Protein AF-A0A524NWP4-F1 (afdb_monomer)

Sequence (71 aa):
MRGFLRQAWGEGWALVGDAGYRTDPITAHGITNALRDAELLVRAIIHSRSLVGYQTERDDLSLEFFEVPDL

Nearest PDB structures (foldseek):
  6sw2-assembly1_A  TM=8.128E-01  e=5.967E-02  Pseudomonas aeruginosa PAO1
  6sw1-assembly1_A  TM=8.301E-01  e=1.636E-01  Pseudomonas aeruginosa PAO1
  8gqr-assembly1_A  TM=7.144E-01  e=7.181E-01  Duganella sp. ZLP-XI
  8fox-assembly1_A  TM=6.844E-01  e=5.488E-01  uncultured bacterium
  2wet-assembly1_A  TM=6.798E-01  e=1.505E+00  Streptomyces rugosporus

Mean predicted aligned error: 5.71 Å

pLDDT: mean 84.02, std 14.8, range [45.91, 97.0]

Radius of gyration: 12.27 Å; Cα contacts (8 Å, |Δi|>4): 63; chains: 1; bounding box: 23×17×38 Å

Secondary structure (DSSP, 8-state):
----PPP-EETTEE--GGGT----GGG--HHHHHHHHHHHHHHHHHHTS-HHHHHHHHHHHHHHHHSS---

Structure (mmCIF, N/CA/C/O backbone):
data_AF-A0A524NWP4-F1
#
_entry.id   AF-A0A524NWP4-F1
#
loop_
_atom_site.group_PDB
_atom_site.id
_atom_site.type_symbol
_atom_site.label_atom_id
_atom_site.label_alt_id
_atom_site.label_comp_id
_atom_site.label_asym_id
_atom_site.label_entity_id
_atom_site.label_seq_id
_atom_site.pdbx_PDB_ins_code
_atom_site.Cartn_x
_atom_site.Cartn_y
_atom_site.Cartn_z
_atom_site.occupancy
_atom_site.B_iso_or_equiv
_atom_site.auth_seq_id
_atom_site.auth_comp_id
_atom_site.auth_asym_id
_atom_site.auth_atom_id
_atom_site.pdbx_PDB_model_num
ATOM 1 N N . MET A 1 1 ? 1.394 -4.943 -20.276 1.00 47.56 1 MET A N 1
ATOM 2 C CA . MET A 1 1 ? 0.599 -5.956 -19.525 1.00 47.56 1 MET A CA 1
ATOM 3 C C . MET A 1 1 ? -0.294 -5.189 -18.555 1.00 47.56 1 MET A C 1
ATOM 5 O O . MET A 1 1 ? 0.242 -4.306 -17.905 1.00 47.56 1 MET A O 1
ATOM 9 N N . ARG A 1 2 ? -1.614 -5.430 -18.457 1.00 54.53 2 ARG A N 1
ATOM 10 C CA . ARG A 1 2 ? -2.420 -4.739 -17.424 1.00 54.53 2 ARG A CA 1
ATOM 11 C C . ARG A 1 2 ? -1.891 -5.154 -16.047 1.00 54.53 2 ARG A C 1
ATOM 13 O O . ARG A 1 2 ? -1.858 -6.352 -15.764 1.00 54.53 2 ARG A O 1
ATOM 20 N N . GLY A 1 3 ? -1.429 -4.196 -15.246 1.00 65.44 3 GLY A N 1
ATOM 21 C CA . GLY A 1 3 ? -0.986 -4.455 -13.878 1.00 65.44 3 GLY A CA 1
ATOM 22 C C . GLY A 1 3 ? -2.103 -5.101 -13.061 1.00 65.44 3 GLY A C 1
ATOM 23 O O . GLY A 1 3 ? -3.274 -4.765 -13.229 1.00 65.44 3 GLY A O 1
ATOM 24 N N . PHE A 1 4 ? -1.757 -6.061 -12.204 1.00 80.88 4 PHE A N 1
ATOM 25 C CA . PHE A 1 4 ? -2.693 -6.664 -11.256 1.00 80.88 4 PHE A CA 1
ATOM 26 C C . PHE A 1 4 ? -2.310 -6.233 -9.842 1.00 80.88 4 PHE A C 1
ATOM 28 O O . PHE A 1 4 ? -1.215 -6.554 -9.375 1.00 80.88 4 PHE A O 1
ATOM 35 N N . LEU A 1 5 ? -3.222 -5.527 -9.175 1.00 89.50 5 LEU A N 1
ATOM 36 C CA . LEU A 1 5 ? -3.083 -5.108 -7.784 1.00 89.50 5 LEU A CA 1
ATOM 37 C C . LEU A 1 5 ? -3.844 -6.084 -6.880 1.00 89.50 5 LEU A C 1
ATOM 39 O O . LEU A 1 5 ? -5.028 -6.352 -7.090 1.00 89.50 5 LEU A O 1
ATOM 43 N N . ARG A 1 6 ? -3.170 -6.634 -5.867 1.00 93.25 6 ARG A N 1
ATOM 44 C CA . ARG A 1 6 ? -3.804 -7.476 -4.838 1.00 93.25 6 ARG A CA 1
ATOM 45 C C . ARG A 1 6 ? -4.498 -6.605 -3.798 1.00 93.25 6 ARG A C 1
ATOM 47 O O . ARG A 1 6 ? -4.020 -5.512 -3.510 1.00 93.25 6 ARG A O 1
ATOM 54 N N . GLN A 1 7 ? -5.539 -7.128 -3.148 1.00 95.44 7 GLN A N 1
ATOM 55 C CA . GLN A 1 7 ? -6.067 -6.530 -1.915 1.00 95.44 7 GLN A CA 1
ATOM 56 C C . GLN A 1 7 ? -4.917 -6.260 -0.932 1.00 95.44 7 GLN A C 1
ATOM 58 O O . GLN A 1 7 ? -4.128 -7.160 -0.644 1.00 95.44 7 GLN A O 1
ATOM 63 N N . ALA A 1 8 ? -4.799 -5.020 -0.456 1.00 96.19 8 ALA A N 1
ATOM 64 C CA . ALA A 1 8 ? -3.602 -4.547 0.236 1.00 96.19 8 ALA A CA 1
ATOM 65 C C . ALA A 1 8 ? -3.543 -4.947 1.711 1.00 96.19 8 ALA A C 1
ATOM 67 O O . ALA A 1 8 ? -2.484 -4.841 2.319 1.00 96.19 8 ALA A O 1
ATOM 68 N N . TRP A 1 9 ? -4.657 -5.366 2.307 1.00 97.00 9 TRP A N 1
ATOM 69 C CA . TRP A 1 9 ? -4.740 -5.615 3.743 1.00 97.00 9 TRP A CA 1
ATOM 70 C C . TRP A 1 9 ? -5.862 -6.583 4.116 1.00 97.00 9 TRP A C 1
ATOM 72 O O . TRP A 1 9 ? -6.772 -6.859 3.332 1.00 97.00 9 TRP A O 1
ATOM 82 N N . GLY A 1 10 ? -5.794 -7.071 5.349 1.00 95.69 10 GLY A N 1
ATOM 83 C CA . GLY A 1 10 ? -6.841 -7.820 6.029 1.00 95.69 10 GLY A CA 1
ATOM 84 C C . GLY A 1 10 ? -6.665 -7.701 7.540 1.00 95.69 10 GLY A C 1
ATOM 85 O O . GLY A 1 10 ? -5.889 -6.877 8.025 1.00 95.69 10 GLY A O 1
ATOM 86 N N . GLU A 1 11 ? -7.395 -8.505 8.307 1.00 93.94 11 GLU A N 1
ATOM 87 C CA . GLU A 1 11 ? -7.281 -8.467 9.764 1.00 93.94 11 GLU A CA 1
ATOM 88 C C . GLU A 1 11 ? -5.861 -8.859 10.210 1.00 93.94 11 GLU A C 1
ATOM 90 O O . GLU A 1 11 ? -5.412 -9.984 9.994 1.00 93.94 11 GLU A O 1
ATOM 95 N N . GLY A 1 12 ? -5.139 -7.905 10.804 1.00 93.06 12 GLY A N 1
ATOM 96 C CA . GLY A 1 12 ? -3.793 -8.114 11.342 1.00 93.06 12 GLY A CA 1
ATOM 97 C C . GLY A 1 12 ? -2.653 -8.143 10.316 1.00 93.06 12 GLY A C 1
ATOM 98 O O . GLY A 1 12 ? -1.516 -8.392 10.713 1.00 93.06 12 GLY A O 1
ATOM 99 N N . TRP A 1 13 ? -2.903 -7.880 9.028 1.00 95.44 13 TRP A N 1
ATOM 100 C CA . TRP A 1 13 ? -1.854 -7.889 8.000 1.00 95.44 13 TRP A CA 1
ATOM 101 C C . TRP A 1 13 ? -2.048 -6.829 6.912 1.00 95.44 13 TRP A C 1
ATOM 103 O O . TRP A 1 13 ? -3.161 -6.389 6.624 1.00 95.44 13 TRP A O 1
ATOM 113 N N . ALA A 1 14 ? -0.939 -6.462 6.268 1.00 96.88 14 ALA A N 1
ATOM 114 C CA . ALA A 1 14 ? -0.897 -5.614 5.081 1.00 96.88 14 ALA A CA 1
ATOM 115 C C . ALA A 1 14 ? 0.227 -6.066 4.128 1.00 96.88 14 ALA A C 1
ATOM 117 O O . ALA A 1 14 ? 1.233 -6.620 4.571 1.00 96.88 14 ALA A O 1
ATOM 118 N N . LEU A 1 15 ? 0.047 -5.843 2.825 1.00 96.81 15 LEU A N 1
ATOM 119 C CA . LEU A 1 15 ? 1.023 -6.107 1.765 1.00 96.81 15 LEU A CA 1
ATOM 120 C C . LEU A 1 15 ? 1.652 -4.793 1.316 1.00 96.81 15 LEU A C 1
ATOM 122 O O . LEU A 1 15 ? 0.926 -3.884 0.932 1.00 96.81 15 LEU A O 1
ATOM 126 N N . VAL A 1 16 ? 2.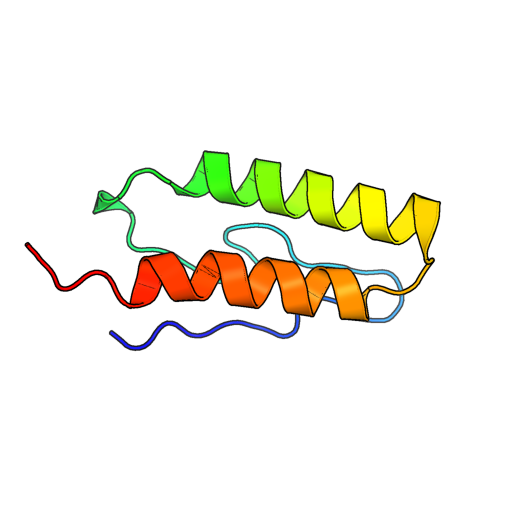980 -4.743 1.272 1.00 94.81 16 VAL A N 1
ATOM 127 C CA . VAL A 1 16 ? 3.761 -3.584 0.814 1.00 94.81 16 VAL A CA 1
ATOM 128 C C . VAL A 1 16 ? 4.655 -3.970 -0.364 1.00 94.81 16 VAL A C 1
ATOM 130 O O . VAL A 1 16 ? 5.161 -5.097 -0.410 1.00 94.81 16 VAL A O 1
ATOM 133 N N . GLY A 1 17 ? 4.859 -3.044 -1.306 1.00 91.69 17 GLY A N 1
ATOM 134 C CA . GLY A 1 17 ? 5.742 -3.238 -2.457 1.00 91.69 17 GLY A CA 1
ATOM 135 C C . GLY A 1 17 ? 5.385 -4.485 -3.270 1.00 91.69 17 GLY A C 1
ATOM 136 O O . GLY A 1 17 ? 4.209 -4.775 -3.502 1.00 91.69 17 GLY A O 1
ATOM 137 N N . ASP A 1 18 ? 6.405 -5.269 -3.631 1.00 89.56 18 ASP A N 1
ATOM 138 C CA . ASP A 1 18 ? 6.288 -6.445 -4.508 1.00 89.56 18 ASP A CA 1
ATOM 139 C C . ASP A 1 18 ? 5.302 -7.522 -4.018 1.00 89.56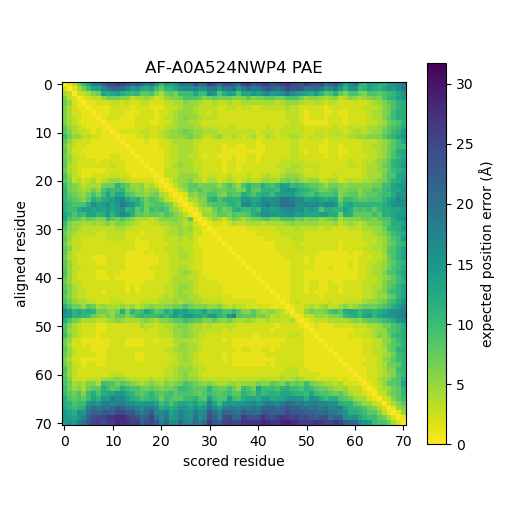 18 ASP A C 1
ATOM 141 O O . ASP A 1 18 ? 4.822 -8.344 -4.804 1.00 89.56 18 ASP A O 1
ATOM 145 N N . ALA A 1 19 ? 4.961 -7.521 -2.725 1.00 91.75 19 ALA A N 1
ATOM 146 C CA . ALA A 1 19 ? 3.942 -8.412 -2.181 1.00 91.75 19 ALA A CA 1
ATOM 147 C C . ALA A 1 19 ? 2.522 -8.044 -2.655 1.00 91.75 19 ALA A C 1
ATOM 149 O O . ALA A 1 19 ? 1.669 -8.925 -2.772 1.00 91.75 19 ALA A O 1
ATOM 150 N N . GLY A 1 20 ? 2.259 -6.760 -2.922 1.00 90.50 20 GLY A N 1
ATOM 151 C CA . GLY A 1 20 ? 0.961 -6.238 -3.356 1.00 90.50 20 GLY A CA 1
ATOM 152 C C . GLY A 1 20 ? 0.791 -6.210 -4.875 1.00 90.50 20 GLY A C 1
ATOM 153 O O . GLY A 1 20 ? -0.305 -6.467 -5.376 1.00 90.50 20 GLY A O 1
ATOM 154 N N . TYR A 1 21 ? 1.867 -5.928 -5.603 1.00 85.25 21 TYR A N 1
ATOM 155 C CA . TYR A 1 21 ? 1.904 -5.854 -7.062 1.00 85.25 21 TYR A CA 1
ATOM 156 C C . TYR A 1 21 ? 3.355 -5.905 -7.527 1.00 85.25 21 TYR A C 1
ATOM 158 O O . TYR A 1 21 ? 4.240 -5.441 -6.824 1.00 85.25 21 TYR A O 1
ATOM 166 N N . ARG A 1 22 ? 3.610 -6.447 -8.719 1.00 74.56 22 ARG A N 1
ATOM 167 C CA . ARG A 1 22 ? 4.959 -6.468 -9.295 1.00 74.56 22 ARG A CA 1
ATOM 168 C C . ARG A 1 22 ? 5.021 -5.509 -10.473 1.00 74.56 22 ARG A C 1
ATOM 170 O O . ARG A 1 22 ? 4.303 -5.708 -11.453 1.00 74.56 22 ARG A O 1
ATOM 177 N N . THR A 1 23 ? 5.873 -4.497 -10.376 1.00 68.25 23 THR A N 1
ATOM 178 C CA . THR A 1 23 ? 6.217 -3.611 -11.495 1.00 68.25 23 THR A CA 1
ATOM 179 C C . THR A 1 23 ? 7.271 -4.263 -12.392 1.00 68.25 23 THR A C 1
ATOM 181 O O . THR A 1 23 ? 7.955 -5.199 -11.970 1.00 68.25 23 THR A O 1
ATOM 184 N N . ASP A 1 24 ? 7.402 -3.799 -13.637 1.00 67.19 24 ASP A N 1
ATOM 185 C CA . ASP A 1 24 ? 8.454 -4.291 -14.531 1.00 67.19 24 ASP A CA 1
ATOM 186 C C . ASP A 1 24 ? 9.842 -3.979 -13.925 1.00 67.19 24 ASP A C 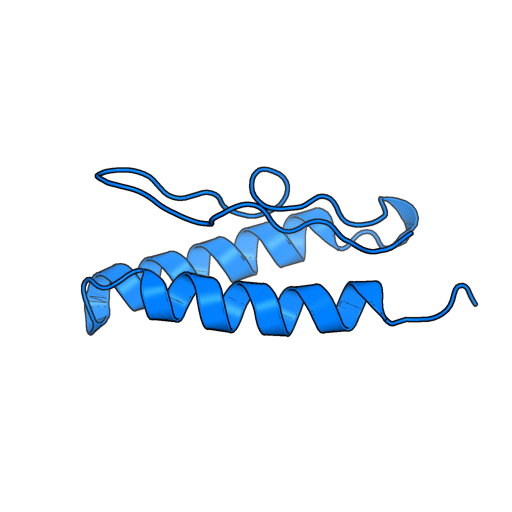1
ATOM 188 O O . ASP A 1 24 ? 10.112 -2.813 -13.605 1.00 67.19 24 ASP A O 1
ATOM 192 N N . PRO A 1 25 ? 10.721 -4.985 -13.728 1.00 60.44 25 PRO A N 1
ATOM 193 C CA . PRO A 1 25 ? 12.038 -4.786 -13.127 1.00 60.44 25 PRO A CA 1
ATOM 194 C C . PRO A 1 25 ? 12.943 -3.837 -13.927 1.00 60.44 25 PRO A C 1
ATOM 196 O O . PRO A 1 25 ? 13.867 -3.271 -13.344 1.00 60.44 25 PRO A O 1
ATOM 199 N N . ILE A 1 26 ? 12.669 -3.610 -15.217 1.00 63.81 26 ILE A N 1
ATOM 200 C CA . ILE A 1 26 ? 13.402 -2.660 -16.067 1.00 63.81 26 ILE A CA 1
ATOM 201 C C . ILE A 1 26 ? 13.287 -1.228 -15.524 1.00 63.81 26 ILE A C 1
ATOM 203 O O . ILE A 1 26 ? 14.225 -0.444 -15.645 1.00 63.81 26 ILE A O 1
ATOM 207 N N . THR A 1 27 ? 12.179 -0.896 -14.856 1.00 65.88 27 THR A N 1
ATOM 208 C CA . THR A 1 27 ? 11.932 0.455 -14.322 1.00 65.88 27 THR A CA 1
ATOM 209 C C . THR A 1 27 ? 12.722 0.775 -13.044 1.00 65.88 27 THR A C 1
ATOM 211 O O . THR A 1 27 ? 12.749 1.923 -12.614 1.00 65.88 27 THR A O 1
ATOM 214 N N . ALA A 1 28 ? 13.369 -0.219 -12.414 1.00 71.00 28 ALA A N 1
ATOM 215 C CA . ALA A 1 28 ? 14.149 -0.082 -11.174 1.00 71.00 28 ALA A CA 1
ATOM 216 C C . ALA A 1 28 ? 13.414 0.569 -9.973 1.00 71.00 28 ALA A C 1
ATOM 218 O O . ALA A 1 28 ? 14.048 0.948 -8.987 1.00 71.00 28 ALA A O 1
ATOM 219 N N . HIS A 1 29 ? 12.079 0.656 -9.994 1.00 79.19 29 HIS A N 1
ATOM 220 C CA . HIS A 1 29 ? 11.294 1.344 -8.957 1.00 79.19 29 HIS A CA 1
ATOM 221 C C . HIS A 1 29 ? 10.898 0.481 -7.747 1.00 79.19 29 HIS A C 1
ATOM 223 O O . HIS A 1 29 ? 10.291 0.999 -6.811 1.00 79.19 29 HIS A O 1
ATOM 229 N N . GLY A 1 30 ? 11.260 -0.807 -7.707 1.00 82.81 30 GLY A N 1
ATOM 230 C CA . GLY A 1 30 ? 10.791 -1.740 -6.668 1.00 82.81 30 GLY A CA 1
ATOM 231 C C . GLY A 1 30 ? 11.075 -1.281 -5.228 1.00 82.81 30 GLY A C 1
ATOM 232 O O . GLY A 1 30 ? 10.179 -1.286 -4.386 1.00 82.81 30 GLY A O 1
ATOM 233 N N . ILE A 1 31 ? 12.295 -0.800 -4.948 1.00 88.50 31 ILE A N 1
ATOM 234 C CA . ILE A 1 31 ? 12.664 -0.303 -3.607 1.00 88.50 31 ILE A CA 1
ATOM 235 C C . ILE A 1 31 ? 11.908 0.987 -3.265 1.00 88.50 31 ILE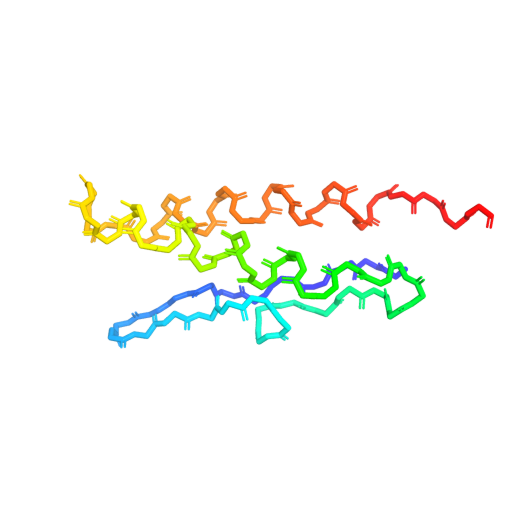 A C 1
ATOM 237 O O . ILE A 1 31 ? 11.387 1.115 -2.158 1.00 88.50 31 ILE A O 1
ATOM 241 N N . THR A 1 32 ? 11.821 1.935 -4.201 1.00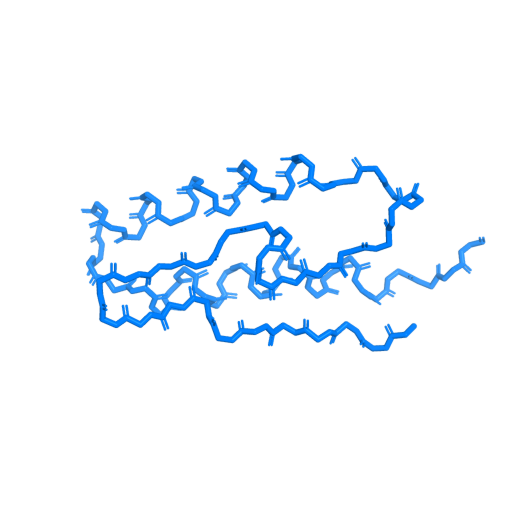 89.00 32 THR A N 1
ATOM 242 C CA . THR A 1 32 ? 11.099 3.200 -3.998 1.00 89.00 32 THR A CA 1
ATOM 243 C C . THR A 1 32 ? 9.623 2.952 -3.698 1.00 89.00 32 THR A C 1
ATOM 245 O O . THR A 1 32 ? 9.087 3.522 -2.749 1.00 89.00 32 THR A O 1
ATOM 248 N N . ASN A 1 33 ? 8.990 2.049 -4.446 1.00 88.94 33 ASN A N 1
ATOM 249 C CA . ASN A 1 33 ? 7.598 1.663 -4.244 1.00 88.94 33 ASN A CA 1
ATOM 250 C C . ASN A 1 33 ? 7.394 0.985 -2.886 1.00 88.94 33 ASN A C 1
ATOM 252 O O . ASN A 1 33 ? 6.472 1.341 -2.158 1.00 88.94 33 ASN A O 1
ATOM 256 N N . ALA A 1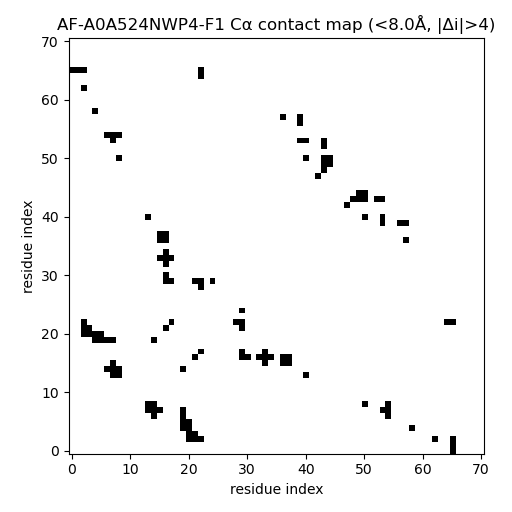 34 ? 8.287 0.072 -2.493 1.00 92.25 34 ALA A N 1
ATOM 257 C CA . ALA A 1 34 ? 8.209 -0.580 -1.188 1.00 92.25 34 ALA A CA 1
ATOM 258 C C . ALA A 1 34 ? 8.321 0.417 -0.020 1.00 92.25 34 ALA A C 1
ATOM 260 O O . ALA A 1 34 ? 7.568 0.315 0.949 1.00 92.25 34 ALA A O 1
ATOM 261 N N . LEU A 1 35 ? 9.230 1.395 -0.111 1.00 95.00 35 LEU A N 1
ATOM 262 C CA . LEU A 1 35 ? 9.394 2.430 0.916 1.00 95.00 35 LEU A CA 1
ATOM 263 C C . LEU A 1 35 ? 8.177 3.359 0.996 1.00 95.00 35 LEU A C 1
ATOM 265 O O . LEU A 1 35 ? 7.696 3.639 2.094 1.00 95.00 35 LEU A O 1
ATOM 269 N N . ARG A 1 36 ? 7.649 3.787 -0.154 1.00 93.56 36 ARG A N 1
ATOM 270 C CA . ARG A 1 36 ? 6.420 4.584 -0.243 1.00 93.56 36 ARG A CA 1
ATOM 271 C C . ARG A 1 36 ? 5.235 3.848 0.381 1.00 93.56 36 ARG A C 1
ATOM 273 O O . ARG A 1 36 ? 4.544 4.403 1.230 1.00 93.56 36 ARG A O 1
ATOM 280 N N . ASP A 1 37 ? 5.023 2.590 0.003 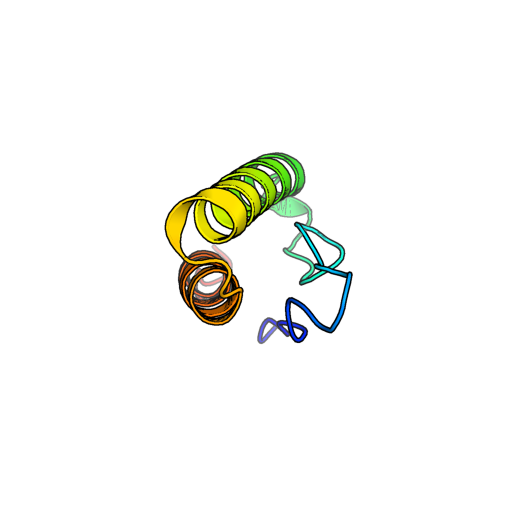1.00 95.75 37 ASP A N 1
ATOM 281 C CA . ASP A 1 37 ? 3.921 1.778 0.518 1.00 95.75 37 ASP A CA 1
ATOM 282 C C . ASP A 1 37 ? 4.030 1.588 2.042 1.00 95.75 37 ASP A C 1
ATOM 284 O O . ASP A 1 37 ? 3.016 1.627 2.740 1.00 95.75 37 ASP A O 1
ATOM 288 N N . ALA A 1 38 ? 5.247 1.428 2.576 1.00 96.88 38 ALA A N 1
ATOM 289 C CA . ALA A 1 38 ? 5.481 1.351 4.017 1.00 96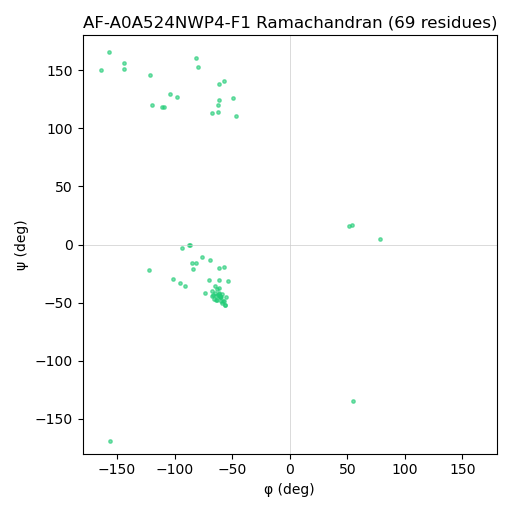.88 38 ALA A CA 1
ATOM 290 C C . ALA A 1 38 ? 5.132 2.665 4.740 1.00 96.88 38 ALA A C 1
ATOM 292 O O . ALA A 1 38 ? 4.514 2.632 5.807 1.00 96.88 38 ALA A O 1
ATOM 293 N N . GLU A 1 39 ? 5.480 3.821 4.167 1.00 96.94 39 GLU A N 1
ATOM 294 C CA . GLU A 1 39 ? 5.120 5.125 4.733 1.00 96.94 39 GLU A CA 1
ATOM 295 C C . GLU A 1 39 ? 3.598 5.331 4.761 1.00 96.94 39 GLU A C 1
ATOM 297 O O . GLU A 1 39 ? 3.043 5.695 5.804 1.00 96.94 39 GLU A O 1
ATOM 302 N N . LEU A 1 40 ? 2.914 5.055 3.646 1.00 96.31 40 LEU A N 1
ATOM 303 C CA . LEU A 1 40 ? 1.456 5.170 3.549 1.00 96.31 40 LEU A CA 1
ATOM 304 C C . LEU A 1 40 ? 0.752 4.267 4.571 1.00 96.31 40 LEU A C 1
ATOM 306 O O . LEU A 1 40 ? -0.172 4.707 5.262 1.00 96.31 40 LEU A O 1
ATOM 310 N N . LEU A 1 41 ? 1.230 3.029 4.730 1.00 97.00 41 LEU A N 1
ATOM 311 C CA . LEU A 1 41 ? 0.703 2.085 5.714 1.00 97.00 41 LEU A CA 1
ATOM 312 C C . LEU A 1 41 ? 0.832 2.629 7.1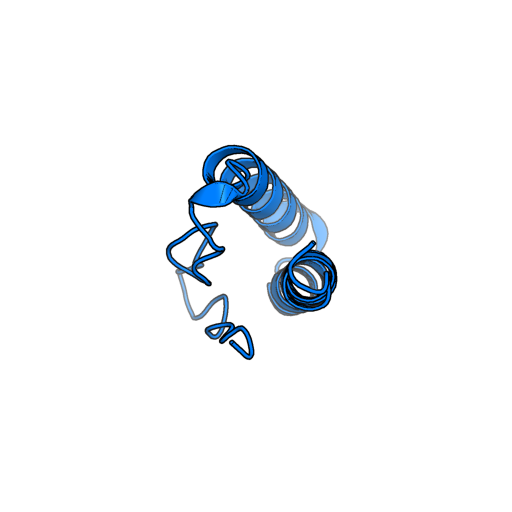44 1.00 97.00 41 LEU A C 1
ATOM 314 O O . LEU A 1 41 ? -0.143 2.634 7.899 1.00 97.00 41 LEU A O 1
ATOM 318 N N . VAL A 1 42 ? 2.013 3.126 7.520 1.00 96.81 42 VAL A N 1
ATOM 319 C CA . VAL A 1 42 ? 2.251 3.698 8.856 1.00 96.81 42 VAL A CA 1
ATOM 320 C C . VAL A 1 42 ? 1.354 4.913 9.101 1.00 96.81 42 VAL A C 1
ATOM 322 O O . VAL A 1 42 ? 0.752 5.026 10.173 1.00 96.81 42 VAL A O 1
ATOM 325 N N . ARG A 1 43 ? 1.198 5.801 8.111 1.00 95.81 43 ARG A N 1
ATOM 326 C CA . ARG A 1 43 ? 0.312 6.969 8.222 1.00 95.81 43 ARG A CA 1
ATOM 327 C C . ARG A 1 43 ? -1.139 6.557 8.453 1.00 95.81 43 ARG A C 1
ATOM 329 O O . ARG A 1 43 ? -1.768 7.113 9.355 1.00 95.81 43 ARG A O 1
ATOM 336 N N . ALA A 1 44 ? -1.644 5.571 7.714 1.00 95.31 44 ALA A N 1
ATOM 337 C CA . ALA A 1 44 ? -2.998 5.055 7.898 1.00 95.31 44 ALA A CA 1
ATOM 338 C C . ALA A 1 44 ? -3.197 4.443 9.297 1.00 95.31 44 ALA A C 1
ATOM 340 O O . ALA A 1 44 ? -4.182 4.742 9.977 1.00 95.31 44 ALA A O 1
ATOM 341 N N . ILE A 1 45 ? -2.230 3.656 9.782 1.00 94.44 45 ILE A N 1
ATOM 342 C CA . ILE A 1 45 ? -2.278 3.056 11.125 1.00 94.44 45 ILE A CA 1
ATOM 343 C C . ILE A 1 45 ? -2.349 4.131 12.218 1.00 94.44 45 ILE A C 1
ATOM 345 O O . ILE A 1 45 ? -3.157 4.013 13.141 1.00 94.44 45 ILE A O 1
ATOM 349 N N . ILE A 1 46 ? -1.522 5.175 12.117 1.00 95.06 46 ILE A N 1
ATOM 350 C CA . ILE A 1 46 ? -1.417 6.215 13.149 1.00 95.06 46 ILE A CA 1
ATOM 351 C C . ILE A 1 46 ? -2.640 7.142 13.153 1.00 95.06 46 ILE A C 1
ATOM 353 O O . ILE A 1 46 ? -3.124 7.495 14.227 1.00 95.06 46 ILE A O 1
ATOM 357 N N . HIS A 1 47 ? -3.141 7.539 11.980 1.00 91.38 47 HIS A N 1
ATOM 358 C CA . HIS A 1 47 ? -4.101 8.645 11.879 1.00 91.38 47 HIS A CA 1
ATOM 359 C C . HIS A 1 47 ? -5.556 8.208 11.694 1.00 91.38 47 HIS A C 1
ATOM 361 O O . HIS A 1 47 ? -6.451 8.930 12.126 1.00 91.38 47 HIS A O 1
ATOM 367 N N . SER A 1 48 ? -5.821 7.060 11.062 1.00 82.50 48 SER A N 1
ATOM 368 C CA . SER A 1 48 ? -7.194 6.635 10.743 1.00 82.50 48 SER A CA 1
ATOM 369 C C . SER A 1 48 ? -7.575 5.278 11.330 1.00 82.50 48 SER A C 1
ATOM 371 O O . SER A 1 48 ? -8.766 4.990 11.447 1.00 82.50 48 SER A O 1
ATOM 373 N N . ARG A 1 49 ? -6.593 4.422 11.663 1.00 77.94 49 ARG A N 1
ATOM 374 C CA . ARG A 1 49 ? -6.787 2.986 11.968 1.00 77.94 49 ARG A CA 1
ATOM 375 C C . ARG A 1 49 ? -7.581 2.229 10.892 1.00 77.94 49 ARG A C 1
ATOM 377 O O . ARG A 1 49 ? -8.045 1.118 11.133 1.00 77.94 49 ARG A O 1
ATOM 384 N N . SER A 1 50 ? -7.720 2.816 9.706 1.00 87.25 50 SER A N 1
ATOM 385 C CA . SER A 1 50 ? -8.430 2.259 8.565 1.00 87.25 50 SER A CA 1
ATOM 386 C C . SER A 1 50 ? -7.457 2.121 7.409 1.00 87.25 50 SER A C 1
ATOM 388 O O . SER A 1 50 ? -6.889 3.103 6.930 1.00 87.25 50 SER A O 1
ATOM 390 N N . LEU A 1 51 ? -7.288 0.888 6.944 1.00 95.19 51 LEU A N 1
ATOM 391 C CA . LEU A 1 51 ? -6.388 0.570 5.841 1.00 95.19 51 LEU A CA 1
ATOM 392 C C . LEU A 1 51 ? -7.057 0.716 4.465 1.00 95.19 51 LEU A C 1
ATOM 394 O O . LEU A 1 51 ? -6.393 0.561 3.444 1.00 95.19 51 LEU A O 1
ATOM 398 N N . VAL A 1 52 ? -8.344 1.089 4.419 1.00 95.00 52 VAL A N 1
ATOM 399 C CA . VAL A 1 52 ? -9.035 1.424 3.162 1.00 95.00 52 VAL A CA 1
ATOM 400 C C . VAL A 1 52 ? -8.314 2.571 2.454 1.00 95.00 52 VAL A C 1
ATOM 402 O O . VAL A 1 52 ? -7.985 2.439 1.283 1.00 95.00 52 VAL A O 1
ATOM 405 N N . GLY A 1 53 ? -8.000 3.653 3.180 1.00 92.81 53 GLY A N 1
ATOM 406 C CA . GLY A 1 53 ? -7.287 4.802 2.612 1.00 92.81 53 GLY A CA 1
ATOM 407 C C . GLY A 1 53 ? -5.879 4.446 2.133 1.00 92.81 53 GLY A C 1
ATOM 408 O O . GLY A 1 53 ? -5.480 4.872 1.057 1.00 92.81 53 GLY A O 1
ATOM 409 N N . TYR A 1 54 ? -5.178 3.583 2.880 1.00 95.56 54 TYR A N 1
ATOM 410 C CA . TYR A 1 54 ? -3.888 3.040 2.454 1.00 95.56 54 TYR A CA 1
ATOM 411 C C . TYR A 1 54 ? -3.995 2.320 1.103 1.00 95.56 54 TYR A C 1
ATOM 413 O O . TYR A 1 54 ? -3.195 2.583 0.211 1.00 95.56 54 TYR A O 1
ATOM 421 N N . GLN A 1 55 ? -4.986 1.437 0.939 1.00 95.94 55 GLN A N 1
ATOM 422 C CA . GLN A 1 55 ? -5.170 0.721 -0.321 1.00 95.94 55 GLN A CA 1
ATOM 423 C C . GLN A 1 55 ? -5.504 1.672 -1.471 1.00 95.94 55 GLN A C 1
ATOM 425 O O . GLN A 1 55 ? -4.880 1.558 -2.518 1.00 95.94 55 GLN A O 1
ATOM 430 N N . THR A 1 56 ? -6.451 2.596 -1.282 1.00 94.00 56 THR A N 1
ATOM 431 C CA . THR A 1 56 ? -6.845 3.547 -2.333 1.00 94.00 56 THR A CA 1
ATOM 432 C C . THR A 1 56 ? -5.644 4.347 -2.828 1.00 94.00 56 THR A C 1
ATOM 434 O O . THR A 1 56 ? -5.353 4.334 -4.018 1.00 94.00 56 THR A O 1
ATOM 437 N N . GLU A 1 57 ? -4.896 4.970 -1.916 1.00 93.75 57 GLU A N 1
ATOM 438 C CA . GLU A 1 57 ? -3.761 5.820 -2.284 1.00 93.75 57 GLU A CA 1
ATOM 439 C C . GLU A 1 57 ? -2.611 5.016 -2.907 1.00 93.75 57 GLU A C 1
ATOM 441 O O . GLU A 1 57 ? -2.016 5.436 -3.898 1.00 93.75 57 GLU A O 1
ATOM 446 N N . ARG A 1 58 ? -2.326 3.816 -2.380 1.00 93.56 58 ARG A N 1
ATOM 447 C CA . ARG A 1 58 ? -1.347 2.898 -2.976 1.00 93.56 58 ARG A CA 1
ATOM 448 C C . ARG A 1 58 ? -1.740 2.508 -4.400 1.00 93.56 58 ARG A C 1
ATOM 450 O O . ARG A 1 58 ? -0.872 2.468 -5.270 1.00 93.56 58 ARG A O 1
ATOM 457 N N . ASP A 1 59 ? -3.006 2.166 -4.620 1.00 92.62 59 ASP A N 1
ATOM 458 C CA . ASP A 1 59 ? -3.497 1.680 -5.909 1.00 92.62 59 ASP A CA 1
ATOM 459 C C . ASP A 1 59 ? -3.415 2.778 -6.970 1.00 92.62 59 ASP A C 1
ATOM 461 O O . ASP A 1 59 ? -2.837 2.535 -8.030 1.00 92.62 59 ASP A O 1
ATOM 465 N N . ASP A 1 60 ? -3.867 3.991 -6.648 1.00 90.81 60 ASP A N 1
ATOM 466 C CA . ASP A 1 60 ? -3.787 5.160 -7.533 1.00 90.81 60 ASP A CA 1
ATOM 467 C C . ASP A 1 60 ? -2.334 5.433 -7.957 1.00 90.81 60 ASP A C 1
ATOM 469 O O . ASP A 1 60 ? -2.006 5.447 -9.146 1.00 90.81 60 ASP A O 1
ATOM 473 N N . LEU A 1 61 ? -1.424 5.517 -6.981 1.00 88.88 61 LEU A N 1
ATOM 474 C CA . LEU A 1 61 ? -0.001 5.766 -7.217 1.00 88.88 61 LEU A CA 1
ATOM 475 C C . LEU A 1 61 ? 0.731 4.598 -7.893 1.00 88.88 61 LEU A C 1
ATOM 477 O O . LEU A 1 61 ? 1.885 4.753 -8.288 1.00 88.88 61 LEU A O 1
ATOM 481 N N . SER A 1 62 ? 0.138 3.407 -7.959 1.00 84.94 62 SER A N 1
ATOM 482 C CA . SER A 1 62 ? 0.725 2.242 -8.636 1.00 84.94 62 SER A CA 1
ATOM 483 C C . SER A 1 62 ? 0.213 2.108 -10.065 1.00 84.94 62 SER A C 1
ATOM 485 O O . SER A 1 62 ? 0.967 1.690 -10.943 1.00 84.94 62 SER A O 1
ATOM 487 N N . LEU A 1 63 ? -1.042 2.488 -10.317 1.00 78.88 63 LEU A N 1
ATOM 488 C CA . LEU A 1 63 ? -1.643 2.505 -11.651 1.00 78.88 63 LEU A CA 1
ATOM 489 C C . LEU A 1 63 ? -0.972 3.519 -12.579 1.00 78.88 63 LEU A C 1
ATOM 491 O O . LEU A 1 63 ? -0.764 3.189 -13.745 1.00 78.88 63 LEU A O 1
ATOM 495 N N . GLU A 1 64 ? -0.529 4.671 -12.064 1.00 71.44 64 GLU A N 1
ATOM 496 C CA . GLU A 1 64 ? 0.250 5.650 -12.843 1.00 71.44 64 GLU A CA 1
ATOM 497 C C . GLU A 1 64 ? 1.495 5.032 -13.512 1.00 71.44 64 GLU A C 1
ATOM 499 O O . GLU A 1 64 ? 1.864 5.423 -14.617 1.00 71.44 64 GLU A O 1
ATOM 504 N N . PHE A 1 65 ? 2.114 4.015 -12.899 1.00 66.00 65 PHE A N 1
ATOM 505 C CA . PHE A 1 65 ? 3.283 3.326 -13.466 1.00 66.00 65 PHE A CA 1
ATOM 506 C C . PHE A 1 65 ? 2.926 2.223 -14.469 1.00 66.00 65 PHE A C 1
ATOM 508 O O . PHE A 1 65 ? 3.768 1.845 -15.280 1.00 66.00 65 PHE A O 1
ATOM 515 N N . PHE A 1 66 ? 1.702 1.688 -14.427 1.00 63.00 66 PHE A N 1
ATOM 516 C CA . PHE A 1 66 ? 1.243 0.661 -15.369 1.00 63.00 66 PHE A CA 1
ATOM 517 C C . PHE A 1 66 ? 0.703 1.245 -16.682 1.00 63.00 66 PHE A C 1
ATOM 519 O O . PHE A 1 66 ? 0.560 0.498 -17.651 1.00 63.00 66 PHE A O 1
ATOM 526 N N . GLU A 1 67 ? 0.401 2.546 -16.721 1.00 57.34 67 GLU A N 1
ATOM 527 C CA . GLU A 1 67 ? -0.092 3.238 -17.919 1.00 57.34 67 GLU A CA 1
ATOM 528 C C . GLU A 1 67 ? 1.000 3.914 -18.756 1.00 57.34 67 GLU A C 1
ATOM 530 O O . GLU A 1 67 ? 0.691 4.424 -19.832 1.00 57.34 67 GLU A O 1
ATOM 535 N N . VAL A 1 68 ? 2.269 3.888 -18.332 1.00 54.53 68 VAL A N 1
ATOM 536 C CA . VAL A 1 68 ? 3.369 4.374 -19.176 1.00 54.53 68 VAL A CA 1
ATOM 537 C C . VAL A 1 68 ? 3.511 3.412 -20.364 1.00 54.53 68 VAL A C 1
ATOM 539 O O . VAL A 1 68 ? 3.845 2.245 -20.148 1.00 54.53 68 VAL A O 1
ATOM 542 N N . PRO A 1 69 ? 3.227 3.841 -21.612 1.00 45.91 69 PRO A N 1
ATOM 543 C CA . PRO A 1 69 ? 3.442 2.998 -22.779 1.00 45.91 69 PRO A CA 1
ATOM 544 C C . PRO A 1 69 ? 4.928 2.668 -22.863 1.00 45.91 69 PRO A C 1
ATOM 546 O O . PRO A 1 69 ? 5.750 3.559 -22.646 1.00 45.91 69 PRO A O 1
ATOM 549 N N . ASP A 1 70 ? 5.250 1.413 -23.179 1.00 52.56 70 ASP A N 1
ATOM 550 C CA . ASP A 1 70 ? 6.614 0.992 -23.501 1.00 52.56 70 ASP A CA 1
ATOM 551 C C . ASP A 1 70 ? 7.218 2.008 -24.494 1.00 52.56 70 ASP A C 1
ATOM 553 O O . ASP A 1 70 ? 6.731 2.135 -25.622 1.00 52.56 70 ASP A O 1
ATOM 557 N N . LEU A 1 71 ? 8.203 2.793 -24.039 1.00 47.53 71 LEU A N 1
ATOM 558 C CA . LEU A 1 71 ? 9.006 3.679 -24.889 1.00 47.53 71 LEU A CA 1
ATOM 559 C C . LEU A 1 71 ? 10.015 2.860 -25.694 1.00 47.53 71 LEU A C 1
ATOM 561 O O . LEU A 1 71 ? 10.641 1.951 -25.101 1.00 47.53 71 LEU A O 1
#

Solvent-accessible surface area (backbone atoms only — not comparable to full-atom values): 4315 Å² total; per-residue (Å²): 120,88,72,67,76,49,85,37,62,58,95,95,48,70,46,49,26,69,75,24,35,76,75,69,76,90,71,68,48,63,65,60,47,28,53,51,38,50,52,44,46,52,50,20,57,76,74,65,71,40,62,64,62,33,39,53,55,50,49,57,70,49,49,66,67,54,68,60,72,90,125

Foldseek 3Di:
DQWDFADQDDVPDGDFFVRGTDADVVVVCRVVRRVVLVVLQVCCVVPPVDCPSSSVVSVVVVNVRRPPPDD